Protein AF-V5H4X3-F1 (afdb_monomer_lite)

InterPro domains:
  IPR021459 Glycosyl hydrolases related to GH101 family, GHL1-GHL3 [PF11308] (1-62)

pLDDT: mean 92.62, std 10.25, range [34.09, 98.62]

Foldseek 3Di:
DQQLDDDDDDDDPVQVVDCPRPRVVLVVQVCVQNVVVNVQPVPWDFDDKDQPDPVSQWIWTATPLRKMKIAHAACQWDDPPNDTAGHQWMWIQGSVRDIGIGHSDDPPD

Radius of gyration: 15.16 Å; chains: 1; bounding box: 42×26×36 Å

Secondary structure (DSSP, 8-state):
-TT-PPP-----HHHHT-TT-HHHHHHHHHHHHHHHHHHHHTT--EEEEEESSTTS-EEEEEETTS-EEEEE-SSS-EEETTEEE-TTEEEEE-TTS-EEEEESS----

Structure (mmCIF, N/CA/C/O backbone):
data_AF-V5H4X3-F1
#
_entry.id   AF-V5H4X3-F1
#
loop_
_atom_site.group_PDB
_atom_site.id
_atom_site.type_symbol
_atom_site.label_atom_id
_atom_site.label_alt_id
_atom_site.label_comp_id
_atom_site.label_asym_id
_atom_site.label_entity_id
_atom_site.label_seq_id
_atom_site.pdbx_PDB_ins_code
_atom_site.Cartn_x
_atom_site.Cartn_y
_atom_site.Cartn_z
_atom_site.occupancy
_atom_site.B_iso_or_equiv
_atom_site.auth_seq_id
_atom_site.au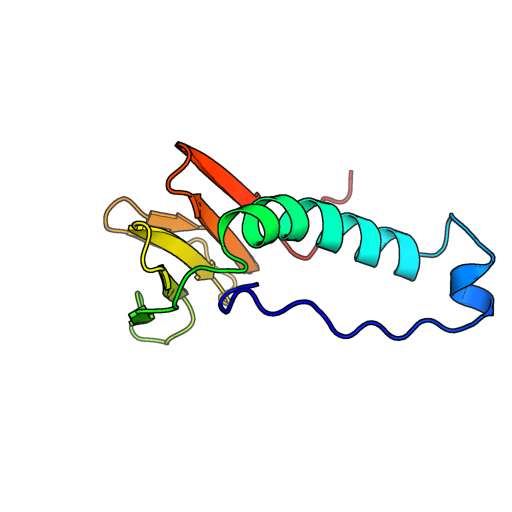th_comp_id
_atom_site.auth_asym_id
_atom_site.auth_atom_id
_atom_site.pdbx_PDB_model_num
ATOM 1 N N . MET A 1 1 ? 1.007 -4.644 -0.799 1.00 90.94 1 MET A N 1
ATOM 2 C CA . MET A 1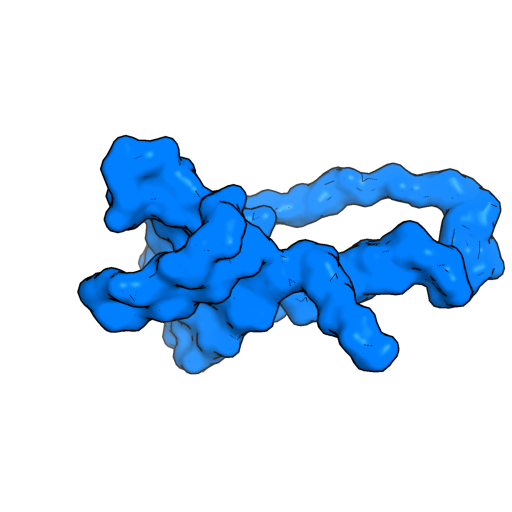 1 ? 1.205 -3.495 0.112 1.00 90.94 1 MET A CA 1
ATOM 3 C C . MET A 1 1 ? 0.173 -3.456 1.235 1.00 90.94 1 MET A C 1
ATOM 5 O O . MET A 1 1 ? 0.595 -3.314 2.366 1.00 90.94 1 MET A O 1
ATOM 9 N N . LEU A 1 2 ? -1.131 -3.637 0.973 1.00 95.06 2 LEU A N 1
ATOM 10 C CA . LEU A 1 2 ? -2.199 -3.569 1.994 1.00 95.06 2 LEU A CA 1
ATOM 11 C C . LEU A 1 2 ? -1.961 -4.409 3.269 1.00 95.06 2 LEU A C 1
ATOM 13 O O . LEU A 1 2 ? -2.289 -3.965 4.362 1.00 95.06 2 LEU A O 1
ATOM 17 N N . TYR A 1 3 ? -1.358 -5.591 3.132 1.00 95.44 3 TYR A N 1
ATOM 18 C CA . TYR A 1 3 ? -1.042 -6.498 4.248 1.00 95.44 3 TYR A CA 1
ATOM 19 C C . TYR A 1 3 ? 0.410 -6.401 4.738 1.00 95.44 3 TYR A C 1
ATOM 21 O O . TYR A 1 3 ? 0.889 -7.291 5.428 1.00 95.44 3 TYR A O 1
ATOM 29 N N . ASN A 1 4 ? 1.146 -5.373 4.307 1.00 95.00 4 ASN A N 1
ATOM 30 C CA . ASN A 1 4 ? 2.576 -5.190 4.575 1.00 95.00 4 ASN A CA 1
ATOM 31 C C . ASN A 1 4 ? 3.478 -6.410 4.250 1.00 95.00 4 ASN A C 1
ATOM 33 O O . ASN A 1 4 ? 4.591 -6.540 4.748 1.00 95.00 4 ASN A O 1
ATOM 37 N N . THR A 1 5 ? 3.025 -7.319 3.383 1.00 92.56 5 THR A N 1
ATOM 38 C CA . THR A 1 5 ? 3.822 -8.473 2.952 1.00 92.56 5 THR A CA 1
ATOM 39 C C . THR A 1 5 ? 4.787 -8.069 1.831 1.00 92.56 5 THR A C 1
ATOM 41 O O . THR A 1 5 ? 4.325 -7.505 0.827 1.00 92.56 5 THR A O 1
ATOM 44 N N . PRO A 1 6 ? 6.098 -8.361 1.952 1.00 88.81 6 PRO A N 1
ATOM 45 C CA . PRO A 1 6 ? 7.061 -8.152 0.876 1.00 88.81 6 PRO A CA 1
ATOM 46 C C . PRO A 1 6 ? 6.671 -8.894 -0.404 1.00 88.81 6 PRO A C 1
ATOM 48 O O . PRO A 1 6 ? 6.110 -9.991 -0.366 1.00 88.81 6 PRO A O 1
ATOM 51 N N . ALA A 1 7 ? 6.977 -8.302 -1.558 1.00 87.31 7 ALA A N 1
ATOM 52 C CA . ALA A 1 7 ? 6.713 -8.945 -2.837 1.00 87.31 7 ALA A CA 1
ATOM 53 C C . ALA A 1 7 ? 7.704 -10.093 -3.082 1.00 87.31 7 ALA A C 1
ATOM 55 O O . ALA A 1 7 ? 8.914 -9.916 -2.947 1.00 87.31 7 ALA A O 1
ATOM 56 N N . MET A 1 8 ? 7.205 -11.245 -3.531 1.00 91.19 8 MET A N 1
ATOM 57 C CA . MET A 1 8 ? 8.053 -12.304 -4.076 1.00 91.19 8 MET A CA 1
ATOM 58 C C . MET A 1 8 ? 8.467 -11.927 -5.502 1.00 91.19 8 MET A C 1
ATOM 60 O O . MET A 1 8 ? 7.629 -11.805 -6.400 1.00 91.19 8 MET A O 1
ATOM 64 N N . VAL A 1 9 ? 9.763 -11.713 -5.716 1.00 89.75 9 VAL A N 1
ATOM 65 C CA . VAL A 1 9 ? 10.299 -11.229 -6.990 1.00 89.75 9 VAL A CA 1
ATOM 66 C C . VAL A 1 9 ? 11.067 -12.336 -7.698 1.00 89.75 9 VAL A C 1
ATOM 68 O O . VAL A 1 9 ? 12.029 -12.877 -7.168 1.00 89.75 9 VAL A O 1
ATOM 71 N N . HIS A 1 10 ? 10.682 -12.595 -8.945 1.00 89.81 10 HIS A N 1
ATOM 72 C CA . HIS A 1 10 ? 11.451 -13.404 -9.884 1.00 89.81 10 HIS A CA 1
ATOM 73 C C . HIS A 1 10 ? 12.064 -12.490 -10.950 1.00 89.81 10 HIS A C 1
ATOM 75 O O . HIS A 1 10 ? 11.383 -11.592 -11.469 1.00 89.81 10 HIS A O 1
ATOM 81 N N . LEU A 1 11 ? 13.347 -12.711 -11.237 1.00 89.50 11 LEU A N 1
ATOM 82 C CA . LEU A 1 11 ? 14.135 -12.002 -12.241 1.00 89.50 11 LEU A CA 1
ATOM 83 C C . LEU A 1 11 ? 14.870 -13.020 -13.104 1.00 89.50 11 LEU A C 1
ATOM 85 O O . LEU A 1 11 ? 15.568 -13.893 -12.588 1.00 89.50 11 LEU A O 1
ATOM 89 N N . THR A 1 12 ? 14.737 -12.888 -14.418 1.00 89.44 12 THR A N 1
ATOM 90 C CA . THR A 1 12 ? 15.595 -13.622 -15.349 1.00 89.44 12 THR A CA 1
ATOM 91 C C . THR A 1 12 ? 16.971 -12.962 -15.425 1.00 89.44 12 THR A C 1
ATOM 93 O O . THR A 1 12 ? 17.139 -11.773 -15.135 1.00 89.44 12 THR A O 1
ATOM 96 N N . ARG A 1 13 ? 17.982 -13.727 -15.845 1.00 87.69 13 ARG A N 1
ATOM 97 C CA . ARG A 1 13 ? 19.350 -13.212 -15.989 1.00 87.69 13 ARG A CA 1
ATOM 98 C C . ARG A 1 13 ? 19.412 -12.022 -16.953 1.00 87.69 13 ARG A C 1
ATOM 100 O O . ARG A 1 13 ? 20.051 -11.024 -16.639 1.00 87.69 13 ARG A O 1
ATOM 107 N N . ASP A 1 14 ? 18.706 -12.095 -18.078 1.00 86.19 14 ASP A N 1
ATOM 108 C CA . ASP A 1 14 ? 18.708 -11.035 -19.093 1.00 86.19 14 ASP A CA 1
ATOM 109 C C . ASP A 1 14 ? 18.104 -9.722 -18.579 1.00 86.19 14 ASP A C 1
ATOM 111 O O . ASP A 1 14 ? 18.595 -8.639 -18.907 1.00 86.19 14 ASP A O 1
ATOM 115 N N . GLU A 1 15 ? 17.078 -9.801 -17.726 1.00 86.81 15 GLU A N 1
ATOM 116 C CA . GLU A 1 15 ? 16.495 -8.629 -17.069 1.00 86.81 15 GLU A CA 1
ATOM 117 C C . GLU A 1 15 ? 17.440 -8.013 -16.035 1.00 86.81 15 GLU A C 1
ATOM 119 O O . GLU A 1 15 ? 17.443 -6.792 -15.880 1.00 86.81 15 GLU A O 1
ATOM 124 N N . ALA A 1 16 ? 18.232 -8.835 -15.340 1.00 82.94 16 ALA A N 1
ATOM 125 C CA . ALA A 1 16 ? 19.159 -8.394 -14.301 1.00 82.94 16 ALA A CA 1
ATOM 126 C C . ALA A 1 16 ? 20.431 -7.732 -14.863 1.00 82.94 16 ALA A C 1
ATOM 128 O O . ALA A 1 16 ? 21.018 -6.871 -14.212 1.00 82.94 16 ALA A O 1
ATOM 129 N N . LEU A 1 17 ? 20.848 -8.094 -16.081 1.00 86.81 17 LEU A N 1
ATOM 130 C CA . LEU A 1 17 ? 22.083 -7.591 -16.698 1.00 86.81 17 LEU A CA 1
ATOM 131 C C . LEU A 1 17 ? 21.973 -6.165 -17.262 1.00 86.81 17 LEU A C 1
ATOM 133 O O . LEU A 1 17 ? 22.989 -5.553 -17.587 1.00 86.81 17 LEU A O 1
ATOM 137 N N . LYS A 1 18 ? 20.760 -5.617 -17.398 1.00 86.12 18 LYS A N 1
ATOM 138 C CA . LYS A 1 18 ? 20.531 -4.282 -17.969 1.00 86.12 18 LYS A CA 1
ATOM 139 C C . LYS A 1 18 ? 19.819 -3.401 -16.956 1.00 86.12 18 LYS A C 1
ATOM 141 O O . LYS A 1 18 ? 18.617 -3.539 -16.765 1.00 86.12 18 LYS A O 1
ATOM 146 N N . SER A 1 19 ? 20.511 -2.413 -16.391 1.00 77.94 19 SER A N 1
ATOM 147 C CA . SER A 1 19 ? 19.913 -1.417 -15.478 1.00 77.94 19 SER A CA 1
ATOM 148 C C . SER A 1 19 ? 18.740 -0.637 -16.099 1.00 77.94 19 SER A C 1
ATOM 150 O O . SER A 1 19 ? 17.894 -0.093 -15.391 1.00 77.94 19 SER A O 1
ATOM 152 N N . THR A 1 20 ? 18.649 -0.609 -17.431 1.00 83.88 20 THR A N 1
ATOM 153 C CA . THR A 1 20 ? 17.545 -0.010 -18.191 1.00 83.88 20 THR A CA 1
ATOM 154 C C . THR A 1 20 ? 16.321 -0.918 -18.344 1.00 83.88 20 THR A C 1
ATOM 156 O O . THR A 1 20 ? 15.302 -0.446 -18.858 1.00 83.88 20 THR A O 1
ATOM 159 N N . SER A 1 21 ? 16.399 -2.173 -17.885 1.00 88.75 21 SER A N 1
ATOM 160 C CA . SER A 1 21 ? 15.330 -3.172 -17.931 1.00 88.75 21 SER A CA 1
ATOM 161 C C . SER A 1 21 ? 14.010 -2.602 -17.391 1.00 88.75 21 SER A C 1
ATOM 163 O O . SER A 1 21 ? 13.976 -2.085 -16.267 1.00 88.75 21 SER A O 1
ATOM 165 N N . PRO A 1 22 ? 12.899 -2.704 -18.149 1.00 89.44 22 PRO A N 1
ATOM 166 C CA . PRO A 1 22 ? 11.580 -2.297 -17.669 1.00 89.44 22 PRO A CA 1
ATOM 167 C C . PRO A 1 22 ? 11.201 -2.981 -16.353 1.00 89.44 22 PRO A C 1
ATOM 169 O O . PRO A 1 22 ? 10.605 -2.351 -15.479 1.00 89.44 22 PRO A O 1
ATOM 172 N N . ARG A 1 23 ? 11.608 -4.246 -16.181 1.00 90.00 23 ARG A N 1
ATOM 173 C CA . ARG A 1 23 ? 11.363 -5.016 -14.964 1.00 90.00 23 ARG A CA 1
ATOM 174 C C . ARG A 1 23 ? 12.093 -4.420 -13.764 1.00 90.00 23 ARG A C 1
ATOM 176 O O . ARG A 1 23 ? 11.457 -4.191 -12.739 1.00 90.00 23 ARG A O 1
ATOM 183 N N . LEU A 1 24 ? 13.381 -4.093 -13.897 1.00 90.75 24 LEU A N 1
ATOM 184 C CA . LEU A 1 24 ? 14.146 -3.457 -12.815 1.00 90.75 24 LEU A CA 1
ATOM 185 C C . LEU A 1 24 ? 13.592 -2.073 -12.454 1.00 90.75 24 LEU A C 1
ATOM 187 O O . LEU A 1 24 ? 13.489 -1.746 -11.274 1.00 90.75 24 LEU A O 1
ATOM 191 N N . LYS A 1 25 ? 13.166 -1.278 -13.446 1.00 90.81 25 LYS A N 1
ATOM 192 C CA . LYS A 1 25 ? 12.512 0.019 -13.196 1.00 90.81 25 LYS A CA 1
ATOM 193 C C . LYS A 1 25 ? 11.210 -0.136 -12.408 1.00 90.81 25 LYS A C 1
ATOM 195 O O . LYS A 1 25 ? 10.977 0.627 -11.474 1.00 90.81 25 LYS A O 1
ATOM 200 N N . ALA A 1 26 ? 10.386 -1.126 -12.753 1.00 90.50 26 ALA A N 1
ATOM 201 C CA . ALA A 1 26 ? 9.146 -1.414 -12.036 1.00 90.50 26 ALA A CA 1
ATOM 202 C C . ALA A 1 26 ? 9.405 -1.883 -10.594 1.00 90.50 26 ALA A C 1
ATOM 204 O O . ALA A 1 26 ? 8.730 -1.426 -9.677 1.00 90.50 26 ALA A O 1
ATOM 205 N N . LEU A 1 27 ? 10.407 -2.743 -10.383 1.00 91.88 27 LEU A N 1
ATOM 206 C CA . LEU A 1 27 ? 10.790 -3.209 -9.048 1.00 91.88 27 LEU A CA 1
ATOM 207 C C . LEU A 1 27 ? 11.336 -2.079 -8.178 1.00 91.88 27 LEU A C 1
ATOM 209 O O . LEU A 1 27 ? 10.929 -1.959 -7.030 1.00 91.88 27 LEU A O 1
ATOM 213 N N . LYS A 1 28 ? 12.186 -1.205 -8.731 1.00 91.75 28 LYS A N 1
ATOM 214 C CA . LYS A 1 28 ? 12.673 -0.021 -8.013 1.00 91.75 28 LYS A CA 1
ATOM 215 C C . LYS A 1 28 ? 11.527 0.923 -7.641 1.00 91.75 28 LYS A C 1
ATOM 217 O O . LYS A 1 28 ? 11.484 1.430 -6.530 1.00 91.75 28 LYS A O 1
ATOM 222 N N . HIS A 1 29 ? 10.577 1.138 -8.552 1.00 93.25 29 HIS A N 1
ATOM 223 C CA . HIS A 1 29 ? 9.387 1.949 -8.276 1.00 93.25 29 HIS A CA 1
ATOM 224 C C . HIS A 1 29 ? 8.505 1.352 -7.170 1.00 93.25 29 HIS A C 1
ATOM 226 O O . HIS A 1 29 ? 8.003 2.091 -6.325 1.00 93.25 29 HIS A O 1
ATOM 232 N N . TYR A 1 30 ? 8.334 0.027 -7.157 1.00 93.75 30 TYR A N 1
ATOM 233 C CA . TYR A 1 30 ? 7.661 -0.675 -6.063 1.00 93.75 30 TYR A CA 1
ATOM 234 C C . TYR A 1 30 ? 8.414 -0.506 -4.742 1.00 93.75 30 TYR A C 1
ATOM 236 O O . TYR A 1 30 ? 7.810 -0.092 -3.756 1.00 93.75 30 TYR A O 1
ATOM 244 N N . GLN A 1 31 ? 9.725 -0.765 -4.743 1.00 94.06 31 GLN A N 1
ATOM 245 C CA . GLN A 1 31 ? 10.587 -0.655 -3.568 1.00 94.06 31 GLN A CA 1
ATOM 246 C C . GLN A 1 31 ? 10.490 0.738 -2.939 1.00 94.06 31 GLN A C 1
ATOM 248 O O . GLN A 1 31 ? 10.177 0.837 -1.763 1.00 94.06 31 GLN A O 1
ATOM 253 N N . ASN A 1 32 ? 10.612 1.804 -3.737 1.00 93.88 32 ASN A N 1
ATOM 254 C CA . ASN A 1 32 ? 10.518 3.186 -3.254 1.00 93.88 32 ASN A CA 1
ATOM 255 C C . ASN A 1 32 ? 9.195 3.503 -2.529 1.00 93.88 32 ASN A C 1
ATOM 257 O O . ASN A 1 32 ? 9.155 4.403 -1.698 1.00 93.88 32 ASN A O 1
ATOM 261 N N . GLY A 1 33 ? 8.097 2.828 -2.887 1.00 93.62 33 GLY A N 1
ATOM 262 C CA . GLY A 1 33 ? 6.816 2.986 -2.198 1.00 93.62 33 GLY A CA 1
ATOM 263 C C . GLY A 1 33 ? 6.643 2.052 -1.005 1.00 93.62 33 GLY A C 1
ATOM 264 O O . GLY A 1 33 ? 5.934 2.392 -0.065 1.00 93.62 33 GLY A O 1
ATOM 265 N N . PHE A 1 34 ? 7.232 0.858 -1.069 1.00 95.81 34 PHE A N 1
ATOM 266 C CA . PHE A 1 34 ? 7.048 -0.195 -0.074 1.00 95.81 34 PHE A CA 1
ATOM 267 C C . PHE A 1 34 ? 8.001 -0.075 1.108 1.00 95.81 34 PHE A C 1
ATOM 269 O O . PHE A 1 34 ? 7.568 -0.278 2.233 1.00 95.81 34 PHE A O 1
ATOM 276 N N . GLU A 1 35 ? 9.262 0.260 0.853 1.00 96.19 35 GLU A N 1
ATOM 277 C CA . GLU A 1 35 ? 10.339 0.327 1.843 1.00 96.19 35 GLU A CA 1
ATOM 278 C C . GLU A 1 35 ? 9.974 1.163 3.077 1.00 96.19 35 GLU A C 1
ATOM 280 O O . GLU A 1 35 ? 9.902 0.564 4.147 1.00 96.19 35 GLU A O 1
ATOM 285 N N . PRO A 1 36 ? 9.596 2.452 2.967 1.00 96.81 36 PRO A N 1
ATOM 286 C CA . PRO A 1 36 ? 9.267 3.255 4.151 1.00 96.81 36 PRO A CA 1
ATOM 287 C C . PRO A 1 36 ? 8.040 2.736 4.922 1.00 96.81 36 PRO A C 1
ATOM 289 O O . PRO A 1 36 ? 7.984 2.808 6.147 1.00 96.81 36 PRO A O 1
ATOM 292 N N . ILE A 1 37 ? 7.059 2.147 4.225 1.00 97.62 37 ILE A N 1
ATOM 293 C CA . ILE A 1 37 ? 5.903 1.506 4.875 1.00 97.62 37 ILE A CA 1
ATOM 294 C C . ILE A 1 37 ? 6.361 0.269 5.653 1.00 97.62 37 ILE A C 1
ATOM 296 O O . ILE A 1 37 ? 5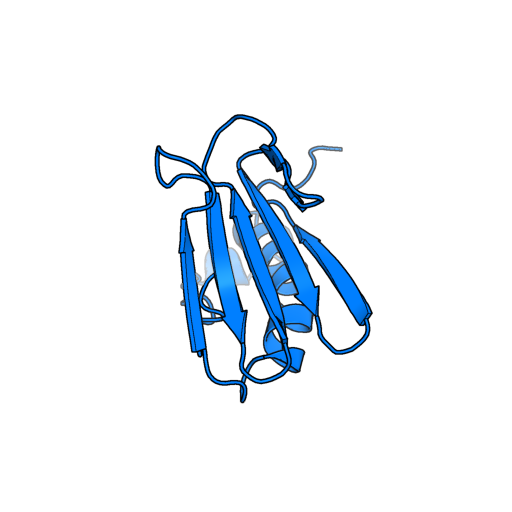.947 0.055 6.790 1.00 97.62 37 ILE A O 1
ATOM 300 N N . HIS A 1 38 ? 7.199 -0.561 5.036 1.00 97.62 38 HIS A N 1
ATOM 301 C CA . HIS A 1 38 ? 7.638 -1.815 5.623 1.00 97.62 38 HIS A CA 1
ATOM 302 C C . HIS A 1 38 ? 8.579 -1.596 6.804 1.00 97.62 38 HIS A C 1
ATOM 304 O O . HIS A 1 38 ? 8.405 -2.247 7.829 1.00 97.62 38 HIS A O 1
ATOM 310 N N . GLU A 1 39 ? 9.510 -0.649 6.704 1.00 97.00 39 GLU A N 1
ATOM 311 C CA . GLU A 1 39 ? 10.415 -0.269 7.795 1.00 97.00 39 GLU A CA 1
ATOM 312 C C . GLU A 1 39 ? 9.661 0.142 9.065 1.00 97.00 39 GLU A C 1
ATOM 314 O O . GLU A 1 39 ? 10.075 -0.215 10.165 1.00 97.00 39 GLU A O 1
ATOM 319 N N . GLN A 1 40 ? 8.520 0.823 8.926 1.00 97.81 40 GLN A N 1
ATOM 320 C CA . GLN A 1 40 ? 7.678 1.187 10.064 1.00 97.81 40 GLN A CA 1
ATOM 321 C C . GLN A 1 40 ? 6.863 0.003 10.616 1.00 97.81 40 GLN A C 1
ATOM 323 O O . GLN A 1 40 ? 6.581 -0.053 11.813 1.00 97.81 40 GLN A O 1
ATOM 328 N N . LEU A 1 41 ? 6.429 -0.916 9.748 1.00 98.19 41 LEU A N 1
ATOM 329 C CA . LEU A 1 41 ? 5.359 -1.870 10.061 1.00 98.19 41 LEU A CA 1
ATOM 330 C C . LEU A 1 41 ? 5.799 -3.335 10.160 1.00 98.19 41 LEU A C 1
ATOM 332 O O . LEU A 1 41 ? 4.955 -4.187 10.436 1.00 98.19 41 LEU A O 1
ATOM 336 N N . TRP A 1 42 ? 7.065 -3.670 9.893 1.00 96.81 42 TRP A N 1
ATOM 337 C CA . TRP A 1 42 ? 7.525 -5.065 9.795 1.00 96.81 42 TRP A CA 1
ATOM 338 C C . TRP A 1 42 ? 7.312 -5.880 11.081 1.00 96.81 42 TRP A C 1
ATOM 340 O O . TRP A 1 42 ? 7.076 -7.083 10.998 1.00 96.81 42 TRP A O 1
ATOM 350 N N . ASP A 1 43 ? 7.361 -5.238 12.251 1.00 97.19 43 ASP A N 1
ATOM 351 C CA . ASP A 1 43 ? 7.166 -5.847 13.573 1.00 97.19 43 ASP A CA 1
ATOM 352 C C . ASP A 1 43 ? 5.808 -5.493 14.205 1.00 97.19 43 ASP A C 1
ATOM 354 O O . ASP A 1 43 ? 5.568 -5.783 15.380 1.00 97.19 43 ASP A O 1
ATOM 358 N N . LYS A 1 44 ? 4.910 -4.844 13.453 1.00 98.38 44 LYS A N 1
ATOM 359 C CA . LYS A 1 44 ? 3.606 -4.398 13.954 1.00 98.38 44 LYS A CA 1
ATOM 360 C C . LYS A 1 44 ? 2.526 -5.400 13.587 1.00 98.38 44 LYS A C 1
ATOM 362 O O . LYS A 1 44 ? 2.410 -5.835 12.442 1.00 98.38 44 LYS A O 1
ATOM 367 N N . ALA A 1 45 ? 1.697 -5.747 14.567 1.00 98.19 45 ALA A N 1
ATOM 368 C CA . ALA A 1 45 ? 0.588 -6.656 14.336 1.00 98.19 45 ALA A CA 1
ATOM 369 C C . ALA A 1 45 ? -0.485 -5.962 13.492 1.00 98.19 45 ALA A C 1
ATOM 371 O O . ALA A 1 45 ? -0.851 -4.817 13.757 1.00 98.19 45 ALA A O 1
ATOM 372 N N . LEU A 1 46 ? -1.018 -6.677 12.506 1.00 98.25 46 LEU A N 1
ATOM 373 C CA . LEU A 1 46 ? -2.260 -6.312 11.841 1.00 98.25 46 LEU A CA 1
ATOM 374 C C . LEU A 1 46 ? -3.409 -6.625 12.801 1.00 98.25 46 LEU A C 1
ATOM 376 O O . LEU A 1 46 ? -3.641 -7.793 13.105 1.00 98.25 46 LEU A O 1
ATOM 380 N N . ILE A 1 47 ? -4.101 -5.598 13.293 1.00 98.50 47 ILE A N 1
ATOM 381 C CA . ILE A 1 47 ? -5.125 -5.755 14.339 1.00 98.50 47 ILE A CA 1
ATOM 382 C C . ILE A 1 47 ? -6.555 -5.579 13.833 1.00 98.50 47 ILE A C 1
ATOM 384 O O . ILE A 1 47 ? -7.486 -5.991 14.516 1.00 98.50 47 ILE A O 1
ATOM 388 N N . ASP A 1 48 ? -6.738 -4.974 12.659 1.00 98.56 48 ASP A N 1
ATOM 389 C CA . ASP A 1 48 ? -8.060 -4.765 12.074 1.00 98.56 48 ASP A CA 1
ATOM 390 C C . ASP A 1 48 ? -8.002 -4.663 10.543 1.00 98.56 48 ASP A C 1
ATOM 392 O O . ASP A 1 48 ? -6.989 -4.251 9.964 1.00 98.56 48 ASP A O 1
ATOM 396 N N . PHE A 1 49 ? -9.111 -5.028 9.902 1.00 98.31 49 PHE A N 1
ATOM 397 C CA . PHE A 1 49 ? -9.320 -4.954 8.463 1.00 98.31 49 PHE A CA 1
ATOM 398 C C . PHE A 1 49 ? -10.768 -4.563 8.153 1.00 98.31 49 PHE A C 1
ATOM 400 O O . PHE A 1 49 ? -11.707 -5.206 8.619 1.00 98.31 49 PHE A O 1
ATOM 407 N N . SER A 1 50 ? -10.955 -3.545 7.312 1.00 97.38 50 SER A N 1
ATOM 408 C CA . SER A 1 50 ? -12.276 -3.011 6.967 1.00 97.38 50 SER A CA 1
ATOM 409 C C . SER A 1 50 ? -12.437 -2.709 5.477 1.00 97.38 50 SER A C 1
ATOM 411 O O . SER A 1 50 ? -11.482 -2.402 4.762 1.00 97.38 50 SER A O 1
ATOM 413 N N . TRP A 1 51 ? -13.687 -2.795 5.025 1.00 97.69 51 TRP A N 1
ATOM 414 C CA . TRP A 1 51 ? -14.148 -2.421 3.691 1.00 97.69 51 TRP A CA 1
ATOM 415 C C . TRP A 1 51 ? -14.757 -1.022 3.833 1.00 97.69 51 TRP A C 1
ATOM 417 O O . TRP A 1 51 ? -15.670 -0.831 4.635 1.00 97.69 51 TRP A O 1
ATOM 427 N N . LEU A 1 52 ? -14.217 -0.029 3.126 1.00 96.88 52 LEU A N 1
ATOM 428 C CA . LEU A 1 52 ? -14.650 1.372 3.231 1.00 96.88 52 LEU A CA 1
ATOM 429 C C . LEU A 1 52 ? -15.744 1.732 2.217 1.00 96.88 52 LEU A C 1
ATOM 431 O O . LEU A 1 52 ? -16.394 2.773 2.337 1.00 96.88 52 LEU A O 1
ATOM 435 N N . ASP A 1 53 ? -15.954 0.872 1.224 1.00 95.62 53 ASP A N 1
ATOM 436 C CA . ASP A 1 53 ? -17.017 0.959 0.237 1.00 95.62 53 ASP A CA 1
ATOM 437 C C . ASP A 1 53 ? -17.880 -0.314 0.231 1.00 95.62 53 ASP A C 1
ATOM 439 O O . ASP A 1 53 ? -17.490 -1.377 0.713 1.00 95.62 53 ASP A O 1
ATOM 443 N N . ASN A 1 54 ? -19.073 -0.214 -0.356 1.00 94.69 54 ASN A N 1
ATOM 444 C CA . ASN A 1 54 ? -20.017 -1.335 -0.422 1.00 94.69 54 ASN A CA 1
ATOM 445 C C . ASN A 1 54 ? -19.600 -2.413 -1.437 1.00 94.69 54 ASN A C 1
ATOM 447 O O . ASN A 1 54 ? -20.145 -3.514 -1.421 1.00 94.69 54 ASN A O 1
ATOM 451 N N . HIS A 1 55 ? -18.672 -2.090 -2.341 1.00 95.62 55 HIS A N 1
ATOM 452 C CA . HIS A 1 55 ? -18.182 -3.003 -3.374 1.00 95.62 55 HIS A CA 1
ATOM 453 C C . HIS A 1 55 ? -16.914 -3.748 -2.954 1.00 95.62 55 HIS A C 1
ATOM 455 O O . HIS A 1 55 ? -16.530 -4.708 -3.621 1.00 95.62 55 HIS A O 1
ATOM 461 N N . GLY A 1 56 ? -16.258 -3.317 -1.873 1.00 95.88 56 GLY A N 1
ATOM 462 C CA . GLY A 1 56 ? -15.008 -3.906 -1.417 1.00 95.88 56 GLY A CA 1
ATOM 463 C C . GLY A 1 56 ? -13.772 -3.552 -2.200 1.00 95.88 56 GLY A C 1
ATOM 464 O O . GLY A 1 56 ? -12.754 -4.240 -2.087 1.00 95.88 56 GLY A O 1
ATOM 465 N N . LEU A 1 57 ? -13.856 -2.515 -3.022 1.00 97.56 57 LEU A N 1
ATOM 466 C CA . LEU A 1 57 ? -12.732 -2.040 -3.804 1.00 97.56 57 LEU A CA 1
ATOM 467 C C . LEU A 1 57 ? -11.866 -1.080 -2.998 1.00 97.56 57 LEU A C 1
ATOM 469 O O . LEU A 1 57 ? -10.720 -0.851 -3.376 1.00 97.56 57 LEU A O 1
ATOM 473 N N . VAL A 1 58 ? -12.366 -0.549 -1.884 1.00 98.06 58 VAL A N 1
ATOM 474 C CA . VAL A 1 58 ? -11.595 0.295 -0.979 1.00 98.06 58 VAL A CA 1
ATOM 475 C C . VAL A 1 58 ? -11.466 -0.413 0.354 1.00 98.06 58 VAL A C 1
ATOM 477 O O . VAL A 1 58 ? -12.442 -0.645 1.059 1.00 98.06 58 VAL A O 1
ATOM 480 N N . GLN A 1 59 ? -10.237 -0.778 0.692 1.00 98.38 59 GLN A N 1
ATOM 481 C CA . GLN A 1 59 ? -9.933 -1.615 1.846 1.00 98.38 59 GLN A CA 1
ATOM 482 C C . GLN A 1 59 ? -8.916 -0.916 2.735 1.00 98.38 59 GLN A C 1
ATOM 484 O O . GLN A 1 59 ? -8.017 -0.237 2.234 1.00 98.38 59 GLN A O 1
ATOM 489 N N . GLN A 1 60 ? -9.031 -1.103 4.045 1.00 98.38 60 GLN A N 1
ATOM 490 C CA . GLN A 1 60 ? -8.107 -0.544 5.018 1.00 98.38 60 GLN A CA 1
ATOM 491 C C . GLN A 1 60 ? -7.638 -1.604 6.003 1.00 98.38 60 GLN A C 1
ATOM 493 O O . GLN A 1 60 ? -8.433 -2.357 6.556 1.00 98.38 60 GLN A O 1
ATOM 498 N N . THR A 1 61 ? -6.341 -1.580 6.270 1.00 98.56 61 THR A N 1
ATOM 499 C CA . THR A 1 61 ? -5.694 -2.341 7.330 1.00 98.56 61 THR A CA 1
ATOM 500 C C . THR A 1 61 ? -5.237 -1.391 8.432 1.00 98.56 61 THR A C 1
ATOM 502 O O . THR A 1 61 ? -4.628 -0.363 8.123 1.00 98.56 61 THR A O 1
ATOM 505 N N . THR A 1 62 ? -5.469 -1.747 9.698 1.00 98.56 62 THR A N 1
ATOM 506 C CA . THR A 1 62 ? -4.944 -1.018 10.866 1.00 98.56 62 THR A CA 1
ATOM 507 C C . THR A 1 62 ? -3.899 -1.863 11.594 1.00 98.56 62 THR A C 1
ATOM 509 O O . THR A 1 62 ? -4.108 -3.054 11.840 1.00 98.56 62 THR A O 1
ATOM 512 N N . PHE A 1 63 ? -2.781 -1.237 11.954 1.00 98.62 63 PHE A N 1
ATOM 513 C CA . PHE A 1 63 ? -1.668 -1.861 12.665 1.00 98.62 63 PHE A CA 1
ATOM 514 C C . PHE A 1 63 ? -1.652 -1.463 14.145 1.00 98.62 63 PHE A C 1
ATOM 516 O O . PHE A 1 63 ? -2.240 -0.459 14.546 1.00 98.62 63 PHE A O 1
ATOM 523 N N . SER A 1 64 ? -0.975 -2.263 14.971 1.00 98.62 64 SER A N 1
ATOM 524 C CA . SER A 1 64 ? -0.950 -2.125 16.434 1.00 98.62 64 SER A CA 1
ATOM 525 C C . SER A 1 64 ? -0.364 -0.810 16.951 1.00 98.62 64 SER A C 1
ATOM 527 O O . SER A 1 64 ? -0.603 -0.454 18.099 1.00 98.62 64 SER A O 1
ATOM 529 N N . ASP A 1 65 ? 0.406 -0.094 16.134 1.00 98.19 65 ASP A N 1
ATOM 530 C CA . ASP A 1 65 ? 0.957 1.226 16.457 1.00 98.19 65 ASP A CA 1
ATOM 531 C C . ASP A 1 65 ? 0.033 2.388 16.034 1.00 98.19 65 ASP A C 1
ATOM 533 O O . ASP A 1 65 ? 0.400 3.553 16.167 1.00 98.19 65 ASP A O 1
ATOM 537 N N . GLY A 1 66 ? -1.160 2.082 15.513 1.00 98.25 66 GLY A N 1
ATOM 538 C CA . GLY A 1 66 ? -2.127 3.058 15.014 1.00 98.25 66 GLY A CA 1
ATOM 539 C C . GLY A 1 66 ? -1.957 3.420 13.537 1.00 98.25 66 GLY A C 1
ATOM 540 O O . GLY A 1 66 ? -2.811 4.128 12.996 1.00 98.25 66 GLY A O 1
ATOM 541 N N . SER A 1 67 ? -0.915 2.921 12.864 1.00 98.44 67 SER A N 1
ATOM 542 C CA . SER A 1 67 ? -0.728 3.130 11.428 1.00 98.44 67 SER A CA 1
ATOM 543 C C . SER A 1 67 ? -1.853 2.487 10.618 1.00 98.44 67 SER A C 1
ATOM 545 O O . SER A 1 67 ? -2.400 1.442 10.981 1.00 98.44 67 SER A O 1
ATOM 547 N N . LYS A 1 68 ? -2.185 3.094 9.478 1.00 98.31 68 LYS A N 1
ATOM 548 C CA . LYS A 1 68 ? -3.248 2.635 8.579 1.00 98.31 68 LYS A CA 1
ATOM 549 C C . LYS A 1 68 ? -2.750 2.582 7.146 1.00 98.31 68 LYS A C 1
ATOM 551 O O . LYS A 1 68 ? -2.146 3.539 6.669 1.00 98.31 68 LYS A O 1
ATOM 556 N N . ILE A 1 69 ? -3.057 1.496 6.442 1.00 98.19 69 ILE A N 1
ATOM 557 C CA . ILE A 1 69 ? -2.871 1.396 4.991 1.00 98.19 69 ILE A CA 1
ATOM 558 C C . ILE A 1 69 ? -4.246 1.276 4.351 1.00 98.19 69 ILE A C 1
ATOM 560 O O . ILE A 1 69 ? -4.948 0.300 4.600 1.00 98.19 69 ILE A O 1
ATOM 564 N N . THR A 1 70 ? -4.600 2.227 3.492 1.00 98.38 70 THR A N 1
ATOM 565 C CA . THR A 1 70 ? -5.808 2.187 2.668 1.00 98.38 70 THR A CA 1
ATOM 566 C C . THR A 1 70 ? -5.423 1.923 1.216 1.00 98.38 70 THR A C 1
ATOM 568 O O . THR A 1 70 ? -4.589 2.630 0.648 1.00 98.38 70 THR A O 1
ATOM 571 N N . ALA A 1 71 ? -6.028 0.912 0.600 1.00 97.94 71 ALA A N 1
ATOM 572 C CA . ALA A 1 71 ? -5.855 0.577 -0.807 1.00 97.94 71 ALA A CA 1
ATOM 573 C C . ALA A 1 71 ? -7.168 0.782 -1.561 1.00 97.94 71 ALA A C 1
ATOM 575 O O . ALA A 1 71 ? -8.216 0.308 -1.130 1.00 97.94 71 ALA A O 1
ATOM 576 N N . ASN A 1 72 ? -7.090 1.464 -2.701 1.00 97.81 72 ASN A N 1
ATOM 577 C CA . ASN A 1 72 ? -8.199 1.644 -3.623 1.00 97.81 72 ASN A CA 1
ATOM 578 C C . ASN A 1 72 ? -7.911 0.858 -4.908 1.00 97.81 72 ASN A C 1
ATOM 580 O O . ASN A 1 72 ? -7.060 1.242 -5.715 1.00 97.81 72 ASN A O 1
ATOM 584 N N . PHE A 1 73 ? -8.620 -0.253 -5.075 1.0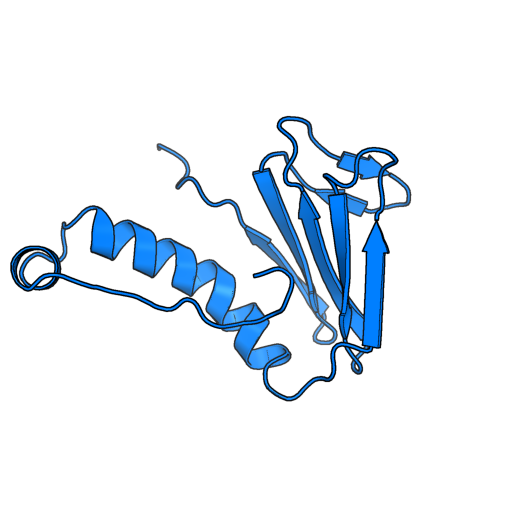0 96.75 73 PHE A N 1
ATOM 585 C CA . PHE A 1 73 ? -8.564 -1.143 -6.231 1.00 96.75 73 PHE A CA 1
ATOM 586 C C . PHE A 1 73 ? -9.508 -0.721 -7.364 1.00 96.75 73 PHE A C 1
ATOM 588 O O . PHE A 1 73 ? -9.435 -1.294 -8.450 1.00 96.75 73 PHE A O 1
ATOM 595 N N . SER A 1 74 ? -10.376 0.267 -7.135 1.00 96.44 74 SER A N 1
ATOM 596 C CA . SER A 1 74 ? -11.279 0.786 -8.162 1.00 96.44 74 SER A CA 1
ATOM 597 C C . SER A 1 74 ? -10.554 1.693 -9.162 1.00 96.44 74 SER A C 1
ATOM 599 O O . SER A 1 74 ? -9.407 2.117 -8.967 1.00 96.44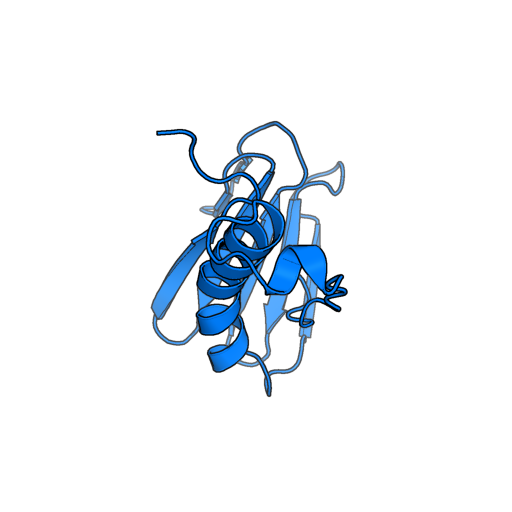 74 SER A O 1
ATOM 601 N N . ASP A 1 75 ? -11.251 2.008 -10.249 1.00 95.62 75 ASP A N 1
ATOM 602 C CA . ASP A 1 75 ? -10.827 2.983 -11.248 1.00 95.62 75 ASP A CA 1
ATOM 603 C C . ASP A 1 75 ? -11.271 4.423 -10.922 1.00 95.62 75 ASP A C 1
ATOM 605 O O . ASP A 1 75 ? -10.891 5.348 -11.643 1.00 95.62 75 ASP A O 1
ATOM 609 N N . GLN A 1 76 ? -11.983 4.630 -9.808 1.00 96.00 76 GLN A N 1
ATOM 610 C CA . GLN A 1 76 ? -12.429 5.937 -9.328 1.00 96.00 76 GLN A CA 1
ATOM 611 C C . GLN A 1 76 ? -11.625 6.392 -8.111 1.00 96.00 76 GLN A C 1
ATOM 613 O O . GLN A 1 76 ? -11.112 5.588 -7.332 1.00 96.00 76 GLN A O 1
ATOM 618 N N . ALA A 1 77 ? -11.488 7.706 -7.936 1.00 96.75 77 ALA A N 1
ATOM 619 C CA . ALA A 1 77 ? -10.978 8.238 -6.679 1.00 96.75 77 ALA A CA 1
ATOM 620 C C . ALA A 1 77 ? -11.986 7.960 -5.555 1.00 96.75 77 ALA A C 1
ATOM 622 O O . ALA A 1 77 ? -13.195 8.025 -5.768 1.00 96.75 77 ALA A O 1
ATOM 623 N N . PHE A 1 78 ? -11.473 7.662 -4.368 1.00 97.19 78 PHE A N 1
ATOM 624 C CA . PHE A 1 78 ? -12.267 7.524 -3.158 1.00 97.19 78 PHE A CA 1
ATOM 625 C C . PHE A 1 78 ? -11.976 8.715 -2.253 1.00 97.19 78 PHE A C 1
ATOM 627 O O . PHE A 1 78 ? -10.815 8.955 -1.925 1.00 97.19 78 PHE A O 1
ATOM 634 N N . ASP A 1 79 ? -13.017 9.456 -1.889 1.00 95.88 79 ASP A N 1
ATOM 635 C CA . ASP A 1 79 ? -12.937 10.588 -0.969 1.00 95.88 79 ASP A CA 1
ATOM 636 C C . ASP A 1 79 ? -14.153 10.552 -0.040 1.00 95.88 79 ASP A C 1
ATOM 638 O O . ASP A 1 79 ? -15.276 10.870 -0.440 1.00 95.88 79 ASP A O 1
ATOM 642 N N . LYS A 1 80 ? -13.946 10.048 1.179 1.00 92.06 80 LYS A N 1
ATOM 643 C CA . LYS A 1 80 ? -14.996 9.906 2.195 1.00 92.06 80 LYS A CA 1
ATOM 644 C C . LYS A 1 80 ? -14.386 9.919 3.592 1.00 92.06 80 LYS A C 1
ATOM 646 O O . LYS A 1 80 ? -13.312 9.364 3.789 1.00 92.06 80 LYS A O 1
ATOM 651 N N . ASP A 1 81 ? -15.072 10.518 4.566 1.00 85.56 81 ASP A N 1
ATOM 652 C CA . ASP A 1 81 ? -14.700 10.480 5.991 1.00 85.56 81 ASP A CA 1
ATOM 653 C C . ASP A 1 81 ? -13.228 10.878 6.255 1.00 85.56 81 ASP A C 1
ATOM 655 O O . ASP A 1 81 ? -12.537 10.293 7.085 1.00 85.56 81 ASP A O 1
ATOM 659 N N . SER A 1 82 ? -12.738 11.901 5.539 1.00 85.06 82 SER A N 1
ATOM 660 C CA . SER A 1 82 ? -11.336 12.379 5.555 1.00 85.06 82 SER A CA 1
ATOM 661 C C . SER A 1 82 ? -10.292 11.412 4.963 1.00 85.06 82 SER A C 1
ATOM 663 O O . SER A 1 82 ? -9.083 11.602 5.138 1.00 85.06 82 SER A O 1
ATOM 665 N N . ILE A 1 83 ? -10.728 10.376 4.247 1.00 90.31 83 ILE A N 1
ATOM 666 C CA . ILE A 1 83 ? -9.878 9.411 3.549 1.00 90.31 83 ILE A CA 1
ATOM 667 C C . ILE A 1 83 ? -9.914 9.710 2.048 1.00 90.31 83 ILE A C 1
ATOM 669 O O . ILE A 1 83 ? -10.840 9.301 1.352 1.00 90.31 83 ILE A O 1
ATOM 673 N N . ASP A 1 84 ? -8.869 10.378 1.549 1.00 95.56 84 ASP A N 1
ATOM 674 C CA . ASP A 1 84 ? -8.625 10.584 0.119 1.00 95.56 84 ASP A CA 1
ATOM 675 C C . ASP A 1 84 ? -7.633 9.543 -0.435 1.00 95.56 84 ASP A C 1
ATOM 677 O O . ASP A 1 84 ? -6.473 9.477 -0.020 1.00 95.56 84 ASP A O 1
ATOM 681 N N . VAL A 1 85 ? -8.064 8.713 -1.386 1.00 96.88 85 VAL A N 1
ATOM 682 C CA . VAL A 1 85 ? -7.210 7.725 -2.065 1.00 96.88 85 VAL A CA 1
ATOM 683 C C . VAL A 1 85 ? -7.533 7.695 -3.554 1.00 96.88 85 VAL A C 1
ATOM 685 O O . VAL A 1 85 ? -8.636 7.342 -3.973 1.00 96.88 85 VAL A O 1
ATOM 688 N N . ALA A 1 86 ? -6.546 8.032 -4.385 1.00 97.12 86 ALA A N 1
ATOM 689 C CA . ALA A 1 86 ? -6.705 8.027 -5.835 1.00 97.12 86 ALA A CA 1
ATOM 690 C C . ALA A 1 86 ? -7.015 6.616 -6.378 1.00 97.12 86 ALA A C 1
ATOM 692 O O . ALA A 1 86 ? -6.651 5.604 -5.777 1.00 97.12 86 ALA A O 1
ATOM 693 N N . ALA A 1 87 ? -7.623 6.547 -7.562 1.00 96.62 87 ALA A N 1
ATOM 694 C CA . ALA A 1 87 ? -7.875 5.287 -8.259 1.00 96.62 87 ALA A CA 1
ATOM 695 C C . ALA A 1 87 ? -6.604 4.436 -8.426 1.00 96.62 87 ALA A C 1
ATOM 697 O O . ALA A 1 87 ? -5.542 4.965 -8.800 1.00 96.62 87 ALA A O 1
ATOM 698 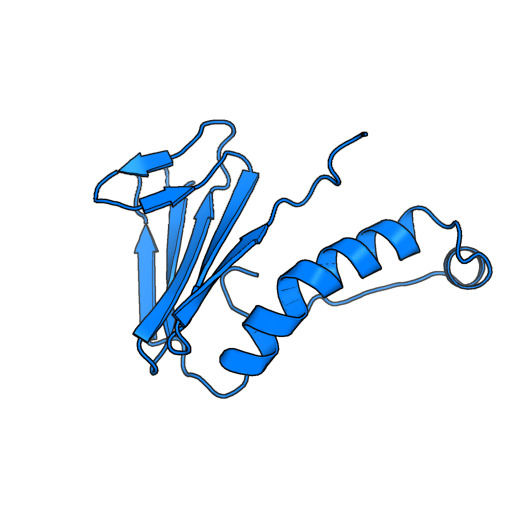N N . ALA A 1 88 ? -6.733 3.119 -8.244 1.00 96.44 88 ALA A N 1
ATOM 699 C CA . ALA A 1 88 ? -5.661 2.131 -8.373 1.00 96.44 88 ALA A CA 1
ATOM 700 C C . ALA A 1 88 ? -4.382 2.498 -7.592 1.00 96.44 88 ALA A C 1
ATOM 702 O O . ALA A 1 88 ? -3.271 2.400 -8.124 1.00 96.44 88 ALA A O 1
ATOM 703 N N . SER A 1 89 ? -4.532 2.990 -6.361 1.00 96.88 89 SER A N 1
ATOM 704 C CA . SER A 1 89 ? -3.432 3.501 -5.537 1.00 96.88 89 SER A CA 1
ATOM 705 C C . SER A 1 89 ? -3.575 3.107 -4.068 1.00 96.88 89 SER A C 1
ATOM 707 O O . SER A 1 89 ? -4.572 2.509 -3.661 1.00 96.88 89 SER A O 1
ATOM 709 N N . ILE A 1 90 ? -2.557 3.430 -3.277 1.00 96.81 90 ILE A N 1
ATOM 710 C CA . ILE A 1 90 ? -2.573 3.294 -1.825 1.00 96.81 90 ILE A CA 1
ATOM 711 C C . ILE A 1 90 ? -2.301 4.639 -1.156 1.00 96.81 90 ILE A C 1
ATOM 713 O O . ILE A 1 90 ? -1.583 5.485 -1.701 1.00 96.81 90 ILE A O 1
ATOM 717 N N . LYS A 1 91 ? -2.812 4.783 0.064 1.00 97.50 91 LYS A N 1
ATOM 718 C CA . LYS A 1 91 ? -2.417 5.799 1.036 1.00 97.50 91 LYS A CA 1
ATOM 719 C C . LYS A 1 91 ? -2.069 5.099 2.345 1.00 97.50 91 LYS A C 1
ATOM 721 O O . LYS A 1 91 ? -2.908 4.395 2.897 1.00 97.50 91 LYS A O 1
ATOM 726 N N . ALA A 1 92 ? -0.854 5.290 2.839 1.00 98.00 92 ALA A N 1
ATOM 727 C CA . ALA A 1 92 ? -0.456 4.880 4.177 1.00 98.00 92 ALA A CA 1
ATOM 728 C C . ALA A 1 92 ? -0.313 6.120 5.062 1.00 98.00 92 ALA A C 1
ATOM 730 O O . ALA A 1 92 ? 0.295 7.105 4.647 1.00 98.00 92 ALA A O 1
ATOM 731 N N . ILE A 1 93 ? -0.900 6.069 6.252 1.00 97.88 93 ILE A N 1
ATOM 732 C CA . ILE A 1 93 ? -0.729 7.056 7.317 1.00 97.88 93 ILE A CA 1
ATOM 733 C C . ILE A 1 93 ? -0.006 6.321 8.437 1.00 97.88 93 ILE A C 1
ATOM 735 O O . ILE A 1 93 ? -0.575 5.411 9.042 1.00 97.88 93 ILE A O 1
ATOM 739 N N . LEU A 1 94 ? 1.256 6.665 8.650 1.00 98.25 94 LEU A N 1
ATOM 740 C CA . LEU A 1 94 ? 2.137 5.979 9.583 1.00 98.25 94 LEU A CA 1
ATOM 741 C C . LEU A 1 94 ? 2.151 6.686 10.944 1.00 98.25 94 LEU A C 1
ATOM 743 O O . LEU A 1 94 ? 1.970 7.901 11.035 1.00 98.25 94 LEU A O 1
ATOM 747 N N . SER A 1 95 ? 2.381 5.927 12.015 1.00 97.88 95 SER A N 1
ATOM 748 C CA . SER A 1 95 ? 2.419 6.449 13.391 1.00 97.88 95 SER A CA 1
ATOM 749 C C . SER A 1 95 ? 3.575 7.430 13.639 1.00 97.88 95 SER A C 1
ATOM 751 O O . SER A 1 95 ? 3.491 8.270 14.533 1.00 97.88 95 SER A O 1
ATOM 753 N N . ASN A 1 96 ? 4.618 7.384 12.805 1.00 97.00 96 ASN A N 1
ATOM 754 C CA . ASN A 1 96 ? 5.727 8.342 12.790 1.00 97.00 96 ASN A CA 1
ATOM 755 C C . ASN A 1 96 ? 5.359 9.711 12.166 1.00 97.00 96 ASN A C 1
ATOM 757 O O . ASN A 1 96 ? 6.193 10.614 12.141 1.00 97.00 96 ASN A O 1
ATOM 761 N N . GLY A 1 97 ? 4.126 9.878 11.671 1.00 96.62 97 GLY A N 1
ATOM 762 C CA . GLY A 1 97 ? 3.627 11.105 11.046 1.00 96.62 97 GLY A CA 1
ATOM 763 C C . GLY A 1 97 ? 3.780 11.158 9.523 1.00 96.62 97 GLY A C 1
ATOM 764 O O . GLY A 1 97 ? 3.260 12.084 8.897 1.00 96.62 97 GLY A O 1
ATOM 765 N N . GLU A 1 98 ? 4.445 10.183 8.901 1.00 97.50 98 GLU A N 1
ATOM 766 C CA . GLU A 1 98 ? 4.582 10.134 7.448 1.00 97.50 98 GLU A CA 1
ATOM 767 C C . GLU A 1 98 ? 3.276 9.729 6.757 1.00 97.50 98 GLU A C 1
ATOM 769 O O . GLU A 1 98 ? 2.530 8.849 7.200 1.00 97.50 98 GLU A O 1
ATOM 774 N N . VAL A 1 99 ? 3.020 10.359 5.608 1.00 97.31 99 VAL A N 1
ATOM 775 C CA . VAL A 1 99 ? 1.906 10.013 4.724 1.00 97.31 99 VAL A CA 1
ATOM 776 C C . VAL A 1 99 ? 2.454 9.635 3.358 1.00 97.31 99 VAL A C 1
ATOM 778 O O . VAL A 1 99 ? 2.989 10.472 2.632 1.00 97.31 99 VAL A O 1
ATOM 781 N N . ILE A 1 100 ? 2.273 8.373 2.981 1.00 96.81 100 ILE A N 1
ATOM 782 C CA . ILE A 1 100 ? 2.800 7.814 1.736 1.00 96.81 100 ILE A CA 1
ATOM 783 C C . ILE A 1 100 ? 1.638 7.567 0.785 1.00 96.81 100 ILE A C 1
ATOM 785 O O . ILE A 1 100 ? 0.737 6.785 1.077 1.00 96.81 100 ILE A O 1
ATOM 789 N N . LYS A 1 101 ? 1.665 8.219 -0.380 1.00 96.50 101 LYS A N 1
ATOM 790 C CA . LYS A 1 101 ? 0.729 7.969 -1.483 1.00 96.50 101 LYS A CA 1
ATOM 791 C C . LYS A 1 101 ? 1.488 7.305 -2.623 1.00 96.50 101 LYS A C 1
ATOM 793 O O . LYS A 1 101 ? 2.447 7.876 -3.137 1.00 96.50 101 LYS A O 1
ATOM 798 N N . TRP A 1 102 ? 1.066 6.112 -3.033 1.00 96.19 102 TRP A N 1
ATOM 799 C CA . TRP A 1 102 ? 1.769 5.348 -4.067 1.00 96.19 102 TRP A CA 1
ATOM 800 C C . TRP A 1 102 ? 0.808 4.706 -5.066 1.00 96.19 102 TRP A C 1
ATOM 802 O O . TRP A 1 102 ? -0.273 4.249 -4.708 1.00 96.19 102 TRP A O 1
ATOM 812 N N . LYS A 1 103 ? 1.219 4.643 -6.336 1.00 94.94 103 LYS A N 1
ATOM 813 C CA . LYS A 1 103 ? 0.446 4.066 -7.443 1.00 94.94 103 LYS A CA 1
ATOM 814 C C . LYS A 1 103 ? 1.310 3.111 -8.261 1.00 94.94 103 LYS A C 1
ATOM 816 O O . LYS A 1 103 ? 2.471 3.404 -8.531 1.00 94.94 103 LYS A O 1
ATOM 821 N N . ALA A 1 104 ? 0.724 2.001 -8.713 1.00 86.56 104 ALA A N 1
ATOM 822 C CA . ALA A 1 104 ? 1.455 0.940 -9.412 1.00 86.56 104 ALA A CA 1
ATOM 823 C C . ALA A 1 104 ? 2.034 1.355 -10.771 1.00 86.56 104 ALA A C 1
ATOM 825 O O . ALA A 1 104 ? 3.113 0.904 -11.155 1.00 86.56 104 ALA A O 1
ATOM 826 N N . LYS A 1 105 ? 1.337 2.222 -11.510 1.00 83.25 105 LYS A N 1
ATOM 827 C CA . LYS A 1 105 ? 1.875 2.781 -12.753 1.00 83.25 105 LYS A CA 1
ATOM 828 C C . LYS A 1 105 ? 2.842 3.911 -12.407 1.00 83.25 105 LYS A C 1
ATOM 830 O O . LYS A 1 105 ? 2.440 4.860 -11.738 1.00 83.25 105 LYS A O 1
ATOM 835 N N . LEU A 1 106 ? 4.078 3.838 -12.914 1.00 65.44 106 LEU A N 1
ATOM 836 C CA . LEU A 1 106 ? 4.945 5.015 -12.990 1.00 65.44 106 LEU A CA 1
ATOM 837 C C . LEU A 1 106 ? 4.177 6.114 -13.730 1.00 65.44 106 LEU A C 1
ATOM 839 O O . LEU A 1 106 ? 3.630 5.852 -14.806 1.00 65.44 106 LEU A O 1
ATOM 843 N N . ASN A 1 107 ? 4.159 7.331 -13.185 1.00 46.88 107 ASN A N 1
ATOM 844 C CA . ASN A 1 107 ? 3.718 8.494 -13.947 1.00 46.88 107 ASN A CA 1
ATOM 845 C C . ASN A 1 107 ? 4.547 8.526 -15.238 1.00 46.88 107 ASN A C 1
ATOM 847 O O . ASN A 1 107 ? 5.770 8.674 -15.184 1.00 46.88 107 ASN A O 1
ATOM 851 N N . ARG A 1 108 ? 3.896 8.312 -16.389 1.00 40.19 108 ARG A N 1
ATOM 852 C CA . ARG A 1 108 ? 4.518 8.583 -17.685 1.00 40.19 108 ARG A CA 1
ATOM 853 C C . ARG A 1 108 ? 4.738 10.093 -17.708 1.00 40.19 108 ARG A C 1
ATOM 855 O O . ARG A 1 108 ? 3.761 10.835 -17.757 1.00 40.19 108 ARG A O 1
ATOM 862 N N . ARG A 1 109 ? 5.989 10.507 -17.511 1.00 34.09 109 ARG A N 1
ATOM 863 C CA . ARG A 1 109 ? 6.429 11.870 -17.806 1.00 34.09 109 ARG A CA 1
ATOM 864 C C . ARG A 1 109 ? 6.366 12.094 -19.307 1.00 34.09 109 ARG A C 1
ATOM 866 O O . ARG A 1 109 ? 6.654 11.114 -20.035 1.00 34.09 109 ARG A O 1
#

Organism: NCBI:txid1248232

Sequence (109 aa):
MLYNTPAMVHLTRDEALKSTSPRLKALKHYQNGFEPIHEQLWDKALIDFSWLDNHGLVQQTTFSDGSKITANFSDQAFDKDSIDVAAASIKAILSNGEVIKWKAKLNRR